Protein AF-A0A0N0GY73-F1 (afdb_monomer)

Solvent-accessible surface area (backbone atoms only — not comparable to full-atom values): 8832 Å² total; per-residue (Å²): 131,88,67,66,44,97,88,56,40,75,44,74,67,53,48,51,46,39,60,68,53,65,69,42,73,55,31,54,30,35,76,70,67,78,40,60,68,77,78,49,66,86,67,67,57,89,82,42,74,85,73,87,83,80,30,80,95,53,56,60,61,41,28,46,37,61,24,56,31,71,77,34,44,70,51,41,62,57,65,83,51,35,35,82,36,51,32,68,50,39,55,67,45,42,66,48,41,45,70,48,51,70,62,57,68,71,63,29,56,53,24,37,52,41,24,60,71,33,74,62,71,73,57,43,63,55,62,49,47,37,62,55,49,39,53,52,32,24,42,75,70,61,33,48,49,79,40,74,58,70,87,131

pLDDT: mean 88.98, std 10.45, range [38.88, 98.5]

Organism: NCBI:txid66876

Radius of gyration: 15.5 Å; Cα contacts (8 Å, |Δi|>4): 191; chains: 1; bounding box: 41×26×45 Å

Mean predicted aligned error: 4.93 Å

Structure (mmCIF, N/CA/C/O backbone):
data_AF-A0A0N0GY73-F1
#
_entry.id   AF-A0A0N0GY73-F1
#
loop_
_atom_site.group_PDB
_atom_site.id
_atom_site.type_symbol
_atom_site.label_atom_id
_atom_site.label_alt_id
_atom_site.label_comp_id
_atom_site.label_asym_id
_atom_site.label_entity_id
_atom_site.label_seq_id
_atom_site.pdbx_PDB_ins_code
_atom_site.Cartn_x
_atom_site.Cartn_y
_atom_site.Cartn_z
_atom_site.occupancy
_atom_site.B_iso_or_equiv
_atom_site.auth_seq_id
_atom_site.auth_comp_id
_atom_site.auth_asym_id
_atom_site.auth_atom_id
_atom_site.pdbx_PDB_model_num
ATOM 1 N N . MET A 1 1 ? 14.224 3.108 -25.309 1.00 38.88 1 MET A N 1
ATOM 2 C CA . MET A 1 1 ? 12.796 2.955 -25.645 1.00 38.88 1 MET A CA 1
ATOM 3 C C . MET A 1 1 ? 12.423 1.550 -25.214 1.00 38.88 1 MET A C 1
ATOM 5 O O . MET A 1 1 ? 13.025 0.633 -25.768 1.00 38.88 1 MET A O 1
ATOM 9 N N . PRO A 1 2 ? 11.565 1.373 -24.198 1.00 49.00 2 PRO A N 1
ATOM 10 C CA . PRO A 1 2 ? 11.093 0.046 -23.818 1.00 49.00 2 PRO A CA 1
ATOM 11 C C . PRO A 1 2 ? 10.384 -0.593 -25.018 1.00 49.00 2 PRO A C 1
ATOM 13 O O . PRO A 1 2 ? 9.655 0.088 -25.745 1.00 49.00 2 PRO A O 1
ATOM 16 N N . VAL A 1 3 ? 10.658 -1.871 -25.275 1.00 51.38 3 VAL A N 1
ATOM 17 C CA . VAL A 1 3 ? 9.993 -2.637 -26.335 1.00 51.38 3 VAL A CA 1
ATOM 18 C C . VAL A 1 3 ? 8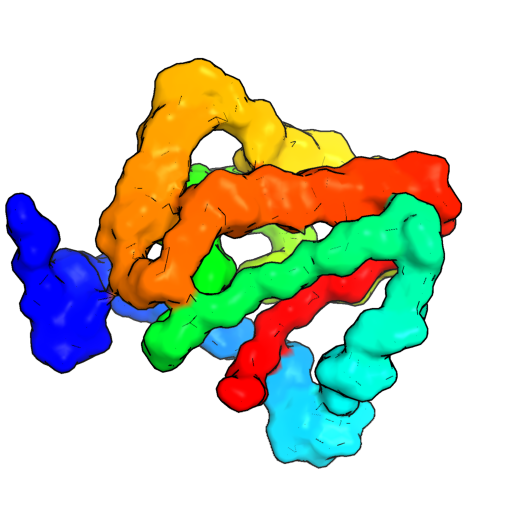.845 -3.393 -25.685 1.00 51.38 3 VAL A C 1
ATOM 20 O O . VAL A 1 3 ? 9.044 -4.453 -25.100 1.00 51.38 3 VAL A O 1
ATOM 23 N N . TRP A 1 4 ? 7.651 -2.820 -25.786 1.00 55.97 4 TRP A N 1
ATOM 24 C CA . TRP A 1 4 ? 6.418 -3.419 -25.292 1.00 55.97 4 TRP A CA 1
ATOM 25 C C . TRP A 1 4 ? 6.066 -4.656 -26.120 1.00 55.97 4 TRP A C 1
ATOM 27 O O . TRP A 1 4 ? 6.000 -4.592 -27.353 1.00 55.97 4 TRP A O 1
ATOM 37 N N . ARG A 1 5 ? 5.834 -5.790 -25.456 1.00 63.50 5 ARG A N 1
ATOM 38 C CA . ARG A 1 5 ? 5.267 -6.978 -26.103 1.00 63.50 5 ARG A CA 1
ATOM 39 C C . ARG A 1 5 ? 3.787 -6.743 -26.416 1.00 63.50 5 ARG A C 1
ATOM 41 O O . ARG A 1 5 ? 3.173 -5.785 -25.952 1.00 63.50 5 ARG A O 1
ATOM 48 N N . SER A 1 6 ? 3.194 -7.616 -27.228 1.00 60.50 6 SER A N 1
ATOM 49 C CA . SER A 1 6 ? 1.779 -7.516 -27.623 1.00 60.50 6 SER A CA 1
ATOM 50 C C . SER A 1 6 ? 0.792 -7.619 -26.454 1.00 60.50 6 SER A C 1
ATOM 52 O O . SER A 1 6 ? -0.361 -7.228 -26.606 1.00 60.50 6 SER A O 1
ATOM 54 N N . ASP A 1 7 ? 1.234 -8.160 -25.319 1.00 63.19 7 ASP A N 1
ATOM 55 C CA . ASP A 1 7 ? 0.494 -8.245 -24.054 1.00 63.19 7 ASP A CA 1
ATOM 56 C C . ASP A 1 7 ? 0.640 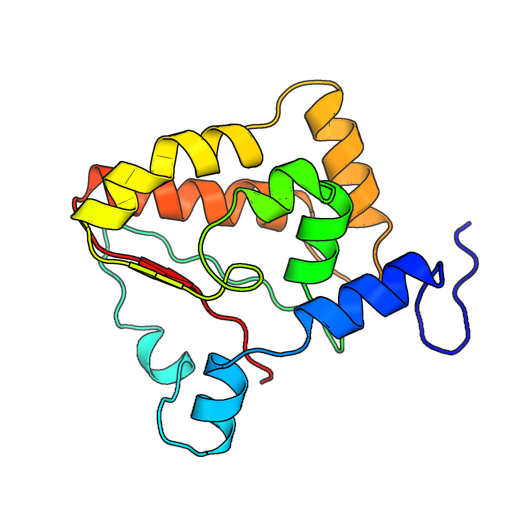-6.981 -23.185 1.00 63.19 7 ASP A C 1
ATOM 58 O O . ASP A 1 7 ? -0.035 -6.865 -22.168 1.00 63.19 7 ASP A O 1
ATOM 62 N N . GLY A 1 8 ? 1.464 -6.013 -23.603 1.00 62.38 8 GLY A N 1
ATOM 63 C CA . GLY A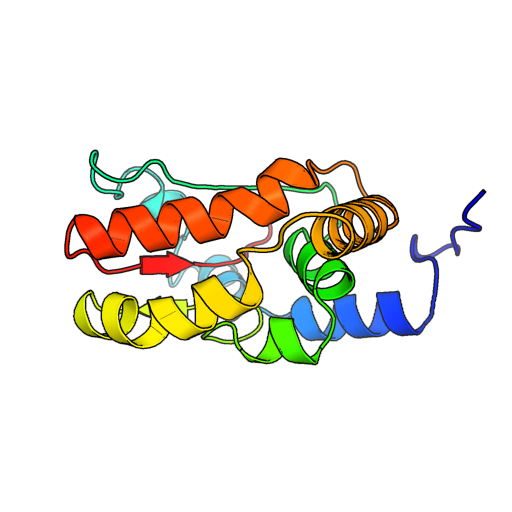 1 8 ? 1.678 -4.763 -22.884 1.00 62.38 8 GLY A CA 1
ATOM 64 C C . GLY A 1 8 ? 2.733 -4.828 -21.782 1.00 62.38 8 GLY A C 1
ATOM 65 O O . GLY A 1 8 ? 2.872 -3.834 -21.080 1.00 62.38 8 GLY A O 1
ATOM 66 N N . TYR A 1 9 ? 3.501 -5.918 -21.643 1.00 67.19 9 TYR A N 1
ATOM 67 C CA . TYR A 1 9 ? 4.582 -6.028 -20.652 1.00 67.19 9 TYR A CA 1
ATOM 68 C C . TYR A 1 9 ? 5.975 -6.039 -21.295 1.00 67.19 9 TYR A C 1
ATOM 70 O O . TYR A 1 9 ? 6.172 -6.465 -22.436 1.00 67.19 9 TYR A O 1
ATOM 78 N N . ASN A 1 10 ? 6.969 -5.565 -20.539 1.00 68.81 10 ASN A N 1
ATOM 79 C CA . ASN A 1 10 ? 8.348 -5.409 -21.016 1.00 68.81 10 ASN A CA 1
ATOM 80 C C . ASN A 1 10 ? 9.191 -6.691 -20.866 1.00 68.81 10 ASN A C 1
ATOM 82 O O . ASN A 1 10 ? 10.161 -6.872 -21.603 1.00 68.81 10 ASN A O 1
ATOM 86 N N . THR A 1 11 ? 8.837 -7.596 -19.940 1.00 75.69 11 THR A N 1
ATOM 87 C CA . THR A 1 11 ? 9.572 -8.845 -19.646 1.00 75.69 11 THR A CA 1
ATOM 88 C C . THR A 1 11 ? 8.637 -9.969 -19.171 1.00 75.69 11 THR A C 1
ATOM 90 O O . THR A 1 11 ? 7.547 -9.696 -18.671 1.00 75.69 11 THR A O 1
ATOM 93 N N . ASP A 1 12 ? 9.065 -11.237 -19.287 1.00 81.31 12 ASP A N 1
ATOM 94 C CA . ASP A 1 12 ? 8.345 -12.384 -18.686 1.00 81.31 12 ASP A CA 1
ATOM 95 C C . ASP A 1 12 ? 8.239 -12.252 -17.156 1.00 81.31 12 ASP A C 1
ATOM 97 O O . ASP A 1 12 ? 7.245 -12.653 -16.558 1.00 81.31 12 ASP A O 1
ATOM 101 N N . GLU A 1 13 ? 9.247 -11.651 -16.517 1.00 81.06 13 GLU A N 1
ATOM 102 C CA . GLU A 1 13 ? 9.248 -11.388 -15.074 1.00 81.06 13 GLU A CA 1
ATOM 103 C C . GLU A 1 13 ? 8.161 -10.386 -14.671 1.00 81.06 13 GLU A C 1
ATOM 105 O O . GLU A 1 13 ? 7.513 -10.568 -13.643 1.00 81.06 13 GLU A O 1
ATOM 110 N N . ALA A 1 14 ? 7.938 -9.346 -15.483 1.00 79.81 14 ALA A N 1
ATOM 111 C CA . ALA A 1 14 ? 6.872 -8.379 -15.253 1.00 79.81 14 ALA A CA 1
ATOM 112 C C . ALA A 1 14 ? 5.493 -9.035 -15.400 1.00 79.81 14 ALA A C 1
ATOM 114 O O . ALA A 1 14 ? 4.655 -8.880 -14.518 1.00 79.81 14 ALA A O 1
ATOM 115 N N . LEU A 1 15 ? 5.281 -9.835 -16.451 1.00 83.25 15 LEU A N 1
ATOM 116 C CA . LEU A 1 15 ? 4.030 -10.580 -16.616 1.00 83.25 15 LEU A CA 1
ATOM 117 C C . LEU A 1 15 ? 3.789 -11.544 -15.441 1.00 83.25 15 LEU A C 1
ATOM 119 O O . LEU A 1 15 ? 2.704 -11.569 -14.871 1.00 83.25 15 LEU A O 1
ATOM 123 N N . HIS A 1 16 ? 4.818 -12.278 -15.011 1.00 85.19 16 HIS A N 1
ATOM 124 C CA . HIS A 1 16 ? 4.697 -13.193 -13.878 1.00 85.19 16 HIS A CA 1
ATOM 125 C C . HIS A 1 16 ? 4.377 -12.471 -12.562 1.00 85.19 16 HIS A C 1
ATOM 127 O O . HIS A 1 16 ? 3.547 -12.942 -11.783 1.00 85.19 16 HIS A O 1
ATOM 133 N N . LEU A 1 17 ? 5.016 -11.323 -12.308 1.00 86.69 17 LEU A N 1
ATOM 134 C CA . LEU A 1 17 ? 4.705 -10.497 -11.145 1.00 86.69 17 LEU A CA 1
ATOM 135 C C . LEU A 1 17 ? 3.264 -9.994 -11.206 1.00 86.69 17 LEU A C 1
ATOM 137 O O . LEU A 1 17 ? 2.575 -10.077 -10.192 1.00 86.69 17 LEU A O 1
ATOM 141 N N . TYR A 1 18 ? 2.822 -9.503 -12.369 1.00 86.94 18 TYR A N 1
ATOM 142 C CA . TYR A 1 18 ? 1.443 -9.080 -12.576 1.00 86.94 18 TYR A CA 1
ATOM 143 C C . TYR A 1 18 ? 0.480 -10.208 -12.214 1.00 86.94 18 TYR A C 1
ATOM 145 O O . TYR A 1 18 ? -0.347 -10.005 -11.334 1.00 86.94 18 TYR A O 1
ATOM 153 N N . ASP A 1 19 ? 0.640 -11.398 -12.795 1.00 87.69 19 ASP A N 1
ATOM 154 C CA . ASP A 1 19 ? -0.239 -12.543 -12.535 1.00 87.69 19 ASP A CA 1
ATOM 155 C C . ASP A 1 19 ? -0.265 -12.922 -11.048 1.00 87.69 19 ASP A C 1
ATOM 157 O O . ASP A 1 19 ? -1.335 -13.102 -10.469 1.00 87.69 19 ASP A O 1
ATOM 161 N N . MET A 1 20 ? 0.906 -12.969 -10.402 1.00 85.81 20 MET A N 1
ATOM 162 C CA . MET A 1 20 ? 1.029 -13.309 -8.981 1.00 85.81 20 MET A CA 1
ATOM 163 C C . MET A 1 20 ? 0.269 -12.330 -8.082 1.00 85.81 20 MET A C 1
ATOM 165 O O . MET A 1 20 ? -0.329 -12.737 -7.086 1.00 85.81 20 MET A O 1
ATOM 169 N N . VAL A 1 21 ? 0.310 -11.037 -8.402 1.00 87.62 21 VAL A N 1
ATOM 170 C CA . VAL A 1 21 ? -0.375 -10.016 -7.608 1.00 87.62 21 VAL A CA 1
ATOM 171 C C . VAL A 1 21 ? -1.760 -9.689 -8.161 1.00 87.62 21 VAL A C 1
ATOM 173 O O . VAL A 1 21 ? -2.478 -8.924 -7.539 1.00 87.62 21 VAL A O 1
ATOM 176 N N . ASN A 1 22 ? -2.195 -10.233 -9.291 1.00 86.81 22 ASN A N 1
ATOM 177 C CA . ASN A 1 22 ? -3.508 -9.892 -9.830 1.00 86.81 22 ASN A CA 1
ATOM 178 C C . ASN A 1 22 ? -4.650 -10.494 -8.998 1.00 86.81 22 ASN A C 1
ATOM 180 O O . ASN A 1 22 ? -5.732 -9.919 -8.910 1.00 86.81 22 ASN A O 1
ATOM 184 N N . GLU A 1 23 ? -4.401 -11.630 -8.348 1.00 85.75 23 GLU A N 1
ATOM 185 C CA . GLU A 1 23 ? -5.381 -12.268 -7.477 1.00 85.75 23 GLU A CA 1
ATOM 186 C C . GLU A 1 23 ? -5.549 -11.489 -6.163 1.00 85.75 23 GLU A C 1
ATOM 188 O O . GLU A 1 23 ? -4.590 -11.267 -5.412 1.00 85.75 23 GLU A O 1
ATOM 193 N N . SER A 1 24 ? -6.791 -11.090 -5.876 1.00 88.50 24 SER A N 1
ATOM 194 C CA . SER A 1 24 ? -7.195 -10.452 -4.624 1.00 88.50 24 SER A CA 1
ATOM 195 C C . SER A 1 24 ? -8.437 -11.125 -4.046 1.00 88.50 24 SER A C 1
ATOM 197 O O . SER A 1 24 ? -9.447 -11.308 -4.726 1.00 88.50 24 SER A O 1
ATOM 199 N N . ALA A 1 25 ? -8.388 -11.443 -2.750 1.00 86.75 25 ALA A N 1
ATOM 200 C CA . ALA A 1 25 ? -9.564 -11.919 -2.028 1.00 86.75 25 ALA A CA 1
ATOM 201 C C . ALA A 1 25 ? -10.657 -10.840 -1.943 1.00 86.75 25 ALA A C 1
ATOM 203 O O . ALA A 1 25 ? -11.839 -11.171 -1.964 1.00 86.75 25 ALA A O 1
ATOM 204 N N . PHE A 1 26 ? -10.283 -9.557 -1.882 1.00 88.62 26 PHE A N 1
ATOM 205 C CA . PHE A 1 26 ? -11.245 -8.456 -1.856 1.00 88.62 26 PHE A CA 1
ATOM 206 C C . PHE A 1 26 ? -11.968 -8.304 -3.189 1.00 88.62 26 PHE A C 1
ATOM 208 O O . PHE A 1 26 ? -13.179 -8.120 -3.1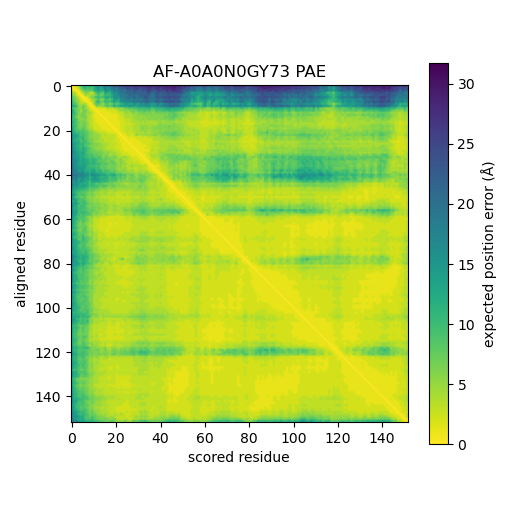88 1.00 88.62 26 PHE A O 1
ATOM 215 N N . ASP A 1 27 ? -11.259 -8.465 -4.304 1.00 87.50 27 ASP A N 1
ATOM 216 C CA . ASP A 1 27 ? -11.866 -8.465 -5.637 1.00 87.50 27 ASP A CA 1
ATOM 217 C C . ASP A 1 27 ? -12.874 -9.615 -5.821 1.00 87.50 27 ASP A C 1
ATOM 219 O O . ASP A 1 27 ? -13.978 -9.421 -6.337 1.00 87.50 27 ASP A O 1
ATOM 223 N N . ALA A 1 28 ? -12.549 -10.806 -5.305 1.00 86.94 28 ALA A N 1
ATOM 224 C CA . ALA A 1 28 ? -13.468 -11.943 -5.300 1.00 86.94 28 ALA A CA 1
ATOM 225 C C . ALA A 1 28 ? -14.716 -11.694 -4.424 1.00 86.94 28 ALA A C 1
ATOM 227 O O . ALA A 1 28 ? -15.837 -12.041 -4.818 1.00 86.94 28 ALA A O 1
ATOM 228 N N . LEU A 1 29 ? -14.545 -11.078 -3.249 1.00 88.19 29 LEU A N 1
ATOM 229 C CA . LEU A 1 29 ? -15.653 -10.709 -2.358 1.00 88.19 29 LEU A CA 1
ATOM 230 C C . LEU A 1 29 ? -16.529 -9.586 -2.943 1.00 88.19 2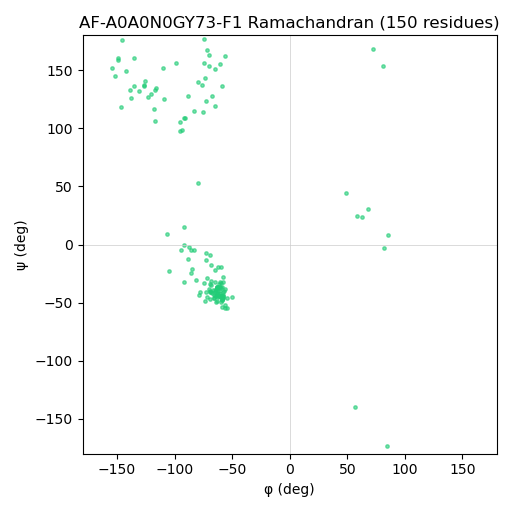9 LEU A C 1
ATOM 232 O O . LEU A 1 29 ? -17.749 -9.612 -2.768 1.00 88.19 29 LEU A O 1
ATOM 236 N N . ASP A 1 30 ? -15.940 -8.638 -3.674 1.00 86.75 30 ASP A N 1
ATOM 237 C CA . ASP A 1 30 ? -16.674 -7.570 -4.364 1.00 86.75 30 ASP A CA 1
ATOM 238 C C . ASP A 1 30 ? -17.489 -8.130 -5.535 1.00 86.75 30 ASP A C 1
ATOM 240 O O . ASP A 1 30 ? -18.707 -7.929 -5.612 1.00 86.75 30 ASP A O 1
ATOM 244 N N . SER A 1 31 ? -16.863 -8.979 -6.355 1.00 86.50 31 SER A N 1
ATOM 245 C CA . SER A 1 31 ? -17.507 -9.673 -7.476 1.00 86.50 31 SER A CA 1
ATOM 246 C C . SER A 1 31 ? -18.686 -10.554 -7.043 1.00 86.50 31 SER A C 1
ATOM 248 O O . SER A 1 31 ? -19.699 -10.643 -7.743 1.00 86.50 31 SER A O 1
ATOM 250 N N . SER A 1 32 ? -18.579 -11.196 -5.876 1.00 88.88 32 SER A N 1
ATOM 251 C CA . SER A 1 32 ? -19.650 -12.010 -5.278 1.00 88.88 32 SER A CA 1
ATOM 252 C C . SER A 1 32 ? -20.683 -11.196 -4.489 1.00 88.88 32 SER A C 1
ATOM 254 O O . SER A 1 32 ? -21.713 -11.746 -4.094 1.00 88.88 32 SER A O 1
ATOM 256 N N . ARG A 1 33 ? -20.476 -9.878 -4.337 1.00 84.56 33 ARG A N 1
ATOM 257 C CA . ARG A 1 33 ? -21.318 -8.946 -3.561 1.00 84.56 33 ARG A CA 1
ATOM 258 C C . ARG A 1 33 ? -21.378 -9.254 -2.064 1.00 84.56 33 ARG A C 1
ATOM 260 O O . ARG A 1 33 ? -22.331 -8.869 -1.388 1.00 84.56 33 ARG A O 1
ATOM 267 N N . GLU A 1 34 ? -20.371 -9.946 -1.546 1.00 84.38 34 GLU A N 1
ATOM 268 C CA . GLU A 1 34 ? -20.224 -10.222 -0.115 1.00 84.38 34 GLU A CA 1
ATOM 269 C C . GLU A 1 34 ? -19.609 -9.025 0.625 1.00 84.38 34 GLU A C 1
ATOM 271 O O . GLU A 1 34 ? -19.945 -8.767 1.782 1.00 84.38 34 GLU A O 1
ATOM 276 N N . LEU A 1 35 ? -18.761 -8.249 -0.060 1.00 82.75 35 LEU A N 1
ATOM 277 C CA . LEU A 1 35 ? -18.179 -7.005 0.440 1.00 82.75 35 LEU A CA 1
ATOM 278 C C . LEU A 1 35 ? -17.984 -6.019 -0.708 1.00 82.75 35 LEU A C 1
ATOM 280 O O . LEU A 1 35 ? -17.170 -6.268 -1.582 1.00 82.75 35 LEU A O 1
ATOM 284 N N . HIS A 1 36 ? -18.647 -4.865 -0.656 1.00 84.94 36 HIS A N 1
ATOM 285 C CA . HIS A 1 36 ? -18.386 -3.790 -1.610 1.00 84.94 36 HIS A CA 1
ATOM 286 C C . HIS A 1 36 ? -17.352 -2.811 -1.066 1.00 84.94 36 HIS A C 1
ATOM 288 O O . HIS A 1 36 ? -17.701 -1.920 -0.287 1.00 84.94 36 HIS A O 1
ATOM 294 N N . VAL A 1 37 ? -16.091 -2.950 -1.477 1.00 79.56 37 VAL A N 1
ATOM 295 C CA . VAL A 1 37 ? -14.981 -2.127 -0.958 1.00 79.56 37 VAL A CA 1
ATOM 296 C C . VAL A 1 37 ? -15.254 -0.639 -1.189 1.00 79.56 37 VAL A C 1
ATOM 298 O O . VAL A 1 37 ? -15.083 0.172 -0.281 1.00 79.56 37 VAL A O 1
ATOM 301 N N . MET A 1 38 ? -15.796 -0.272 -2.354 1.00 80.62 38 MET A N 1
ATOM 302 C CA . MET A 1 38 ? -16.129 1.126 -2.659 1.00 80.62 38 MET A CA 1
ATOM 303 C C . MET A 1 38 ? -17.234 1.710 -1.768 1.00 80.62 38 MET A C 1
ATOM 305 O O . MET A 1 38 ? -17.295 2.923 -1.591 1.00 80.62 38 MET A O 1
ATOM 309 N N . GLN A 1 39 ? -18.086 0.889 -1.144 1.00 82.31 39 GLN A N 1
ATOM 310 C CA . GLN A 1 39 ? -19.073 1.390 -0.174 1.00 82.31 39 GLN A CA 1
ATOM 311 C C . GLN A 1 39 ? -18.437 1.806 1.162 1.00 82.31 39 GLN A C 1
ATOM 313 O O . GLN A 1 39 ? -19.084 2.465 1.978 1.00 82.31 39 GLN A O 1
ATOM 318 N N . TRP A 1 40 ? -17.178 1.432 1.393 1.00 77.25 40 TRP A N 1
ATOM 319 C CA . TRP A 1 40 ? -16.402 1.828 2.564 1.00 77.25 40 TRP A CA 1
ATOM 320 C C . TRP A 1 40 ? -15.593 3.102 2.316 1.00 77.25 40 TRP A C 1
ATOM 322 O O . TRP A 1 40 ? -14.944 3.591 3.238 1.00 77.25 40 TRP A O 1
ATOM 332 N N . TRP A 1 41 ? -15.674 3.669 1.106 1.00 71.81 41 TRP A N 1
ATOM 333 C CA . TRP A 1 41 ? -14.927 4.863 0.727 1.00 71.81 41 TRP A CA 1
ATOM 334 C C . TRP A 1 41 ? -15.184 6.046 1.656 1.00 71.81 41 TRP A C 1
ATOM 336 O O . TRP A 1 41 ? -14.244 6.728 2.019 1.00 71.81 41 TRP A O 1
ATOM 346 N N . ASP A 1 42 ? -16.414 6.239 2.130 1.00 77.75 42 ASP A N 1
ATOM 347 C CA . ASP A 1 42 ? -16.755 7.349 3.034 1.00 77.75 42 ASP A CA 1
ATOM 348 C C . ASP A 1 42 ? -16.646 6.968 4.526 1.00 77.75 42 ASP A C 1
ATOM 350 O O . ASP A 1 42 ? -17.218 7.629 5.393 1.00 77.75 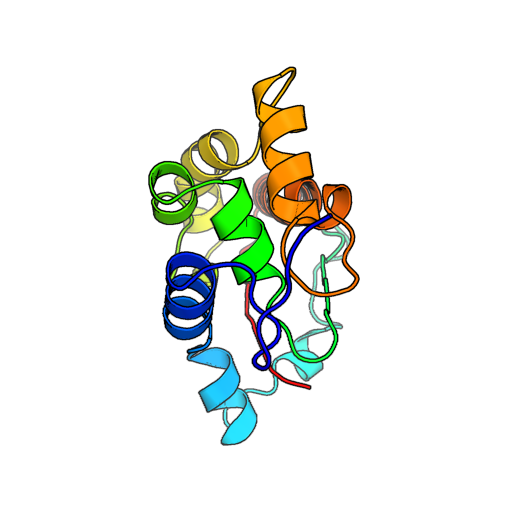42 ASP A O 1
ATOM 354 N N . ARG A 1 43 ? -15.984 5.847 4.849 1.00 80.75 43 ARG A N 1
ATOM 355 C CA . ARG A 1 43 ? -15.897 5.298 6.217 1.00 80.75 43 ARG A CA 1
ATOM 356 C C . ARG A 1 43 ? -14.528 5.480 6.873 1.00 80.75 43 ARG A C 1
ATOM 358 O O . ARG A 1 43 ? -14.305 4.906 7.938 1.00 80.75 43 ARG A O 1
ATOM 365 N N . PHE A 1 44 ? -13.624 6.252 6.269 1.00 84.50 44 PHE A N 1
ATOM 366 C CA . PHE A 1 44 ? -12.360 6.615 6.910 1.00 84.50 44 PHE A CA 1
ATOM 367 C C . PHE A 1 44 ? -12.567 7.672 8.001 1.00 84.50 44 PHE A C 1
ATOM 369 O O . PHE A 1 44 ? -13.541 8.424 8.005 1.00 84.50 44 PHE A O 1
ATOM 376 N N . ASP A 1 45 ? -11.631 7.703 8.943 1.00 91.19 45 ASP A N 1
ATOM 377 C CA . ASP A 1 45 ? -11.557 8.730 9.975 1.00 91.19 45 ASP A CA 1
ATOM 378 C C . ASP A 1 45 ? -10.910 9.999 9.401 1.00 91.19 45 ASP A C 1
ATOM 380 O O . ASP A 1 45 ? -9.931 9.902 8.664 1.00 91.19 45 ASP A O 1
ATOM 384 N N . GLU A 1 46 ? -11.413 11.183 9.754 1.00 92.25 46 GLU A N 1
ATOM 385 C CA . GLU A 1 46 ? -10.904 12.471 9.254 1.00 92.25 46 GLU A CA 1
ATOM 386 C C . GLU A 1 46 ? -9.424 12.730 9.585 1.00 92.25 46 GLU A C 1
ATOM 388 O O . GLU A 1 46 ? -8.771 13.535 8.921 1.00 92.25 46 GLU A O 1
ATOM 393 N N . ALA A 1 47 ? -8.870 12.030 10.581 1.00 93.31 47 ALA A N 1
ATOM 394 C CA . ALA A 1 47 ? -7.452 12.084 10.914 1.00 93.31 47 ALA A CA 1
ATOM 395 C C . ALA A 1 47 ? -6.551 11.357 9.894 1.00 93.31 47 ALA A C 1
ATOM 397 O O . ALA A 1 47 ? -5.322 11.424 10.002 1.00 93.31 47 ALA A O 1
ATOM 398 N N . VAL A 1 48 ? -7.139 10.647 8.927 1.00 93.81 48 VAL A N 1
ATOM 399 C CA . VAL A 1 48 ? -6.444 9.921 7.865 1.00 93.81 48 VAL A CA 1
ATOM 400 C C . VAL A 1 48 ? -6.937 10.427 6.519 1.00 93.81 48 VAL A C 1
ATOM 402 O O . VAL A 1 48 ? -8.125 10.420 6.221 1.00 93.81 48 VAL A O 1
ATOM 405 N N . GLU A 1 49 ? -6.006 10.820 5.662 1.00 92.94 49 GLU A N 1
ATOM 406 C CA . GLU A 1 49 ? -6.316 11.112 4.269 1.00 92.94 49 GLU A CA 1
ATOM 407 C C . GLU A 1 49 ? -6.132 9.809 3.474 1.00 92.94 49 GLU A C 1
ATOM 409 O O . GLU A 1 49 ? -4.986 9.358 3.321 1.00 92.94 49 GLU A O 1
ATOM 414 N N . PRO A 1 50 ? -7.216 9.171 2.990 1.00 91.62 50 PRO A N 1
ATOM 415 C CA . PRO A 1 50 ? -7.125 7.900 2.285 1.00 91.62 50 PRO A CA 1
ATOM 416 C C . PRO A 1 50 ? -6.270 8.036 1.022 1.00 91.62 50 PRO A C 1
ATOM 418 O O . PRO A 1 50 ? -6.113 9.116 0.451 1.00 91.62 50 PRO A O 1
ATOM 421 N N . PHE A 1 51 ? -5.696 6.922 0.583 1.00 93.50 51 PHE A N 1
ATOM 422 C CA . PHE A 1 51 ? -4.915 6.859 -0.645 1.00 93.50 51 PHE A CA 1
ATOM 423 C C . PHE A 1 51 ? -5.543 5.849 -1.596 1.00 93.50 51 PHE A C 1
ATOM 425 O O . PHE A 1 51 ? -5.793 4.710 -1.205 1.00 93.50 51 PHE A O 1
ATOM 432 N N . VAL A 1 52 ? -5.759 6.273 -2.839 1.00 91.06 52 VAL A N 1
ATOM 433 C CA . VAL A 1 52 ? -6.154 5.415 -3.955 1.00 91.06 52 VAL A CA 1
ATOM 434 C C . VAL A 1 52 ? -5.315 5.785 -5.157 1.00 91.06 52 VAL A C 1
ATOM 436 O O . VAL A 1 52 ? -5.146 6.962 -5.463 1.00 91.06 52 VAL A O 1
ATOM 439 N N . GLU A 1 53 ? -4.838 4.754 -5.837 1.00 91.00 53 GLU A N 1
ATOM 440 C CA . GLU A 1 53 ? -4.274 4.842 -7.172 1.00 91.00 53 GLU A CA 1
ATOM 441 C C . GLU A 1 53 ? -5.019 3.851 -8.062 1.00 91.00 53 GLU A C 1
ATOM 443 O O . GLU A 1 53 ? -5.346 2.740 -7.636 1.00 91.00 53 GLU A O 1
ATOM 448 N N . SER A 1 54 ? -5.281 4.252 -9.300 1.00 88.06 54 SER A N 1
ATOM 449 C CA . SER A 1 54 ? -5.987 3.437 -10.278 1.00 88.06 54 SER A CA 1
ATOM 450 C C . SER A 1 54 ? -5.312 3.560 -11.628 1.00 88.06 54 SER A C 1
ATOM 452 O O . SER A 1 54 ? -5.182 4.657 -12.165 1.00 88.06 54 SER A O 1
ATOM 454 N N . VAL A 1 55 ? -4.949 2.424 -12.214 1.00 85.19 55 VAL A N 1
ATOM 455 C CA . VAL A 1 55 ? -4.311 2.387 -13.527 1.00 85.19 55 VAL A CA 1
ATOM 456 C C . VAL A 1 55 ? -5.218 1.647 -14.490 1.00 85.19 55 VAL A C 1
ATOM 458 O O . VAL A 1 55 ? -5.751 0.576 -14.200 1.00 85.19 55 VAL A O 1
ATOM 461 N N . ARG A 1 56 ? -5.421 2.225 -15.674 1.00 81.50 56 ARG A N 1
ATOM 462 C CA . ARG A 1 56 ? -6.283 1.617 -16.685 1.00 81.50 56 ARG A CA 1
ATOM 463 C C . ARG A 1 56 ? -5.690 0.287 -17.156 1.00 81.50 56 ARG A C 1
ATOM 465 O O . ARG A 1 56 ? -4.653 0.289 -17.811 1.00 81.50 56 ARG A O 1
ATOM 472 N N . LYS A 1 57 ? -6.441 -0.804 -16.955 1.00 77.12 57 LYS A N 1
ATOM 473 C CA . LYS A 1 57 ? -6.090 -2.171 -17.395 1.00 77.12 57 LYS A CA 1
ATOM 474 C C . LYS A 1 57 ? -4.759 -2.686 -16.828 1.00 77.12 57 LYS A C 1
ATOM 476 O O . LYS A 1 57 ? -4.147 -3.555 -17.438 1.00 77.12 57 LYS A O 1
ATOM 481 N N . ASP A 1 58 ? -4.317 -2.161 -15.694 1.00 82.69 58 ASP A N 1
ATOM 482 C CA . ASP A 1 58 ? -3.074 -2.587 -15.055 1.00 82.69 58 ASP A CA 1
ATOM 483 C C . ASP A 1 58 ? -3.220 -2.519 -13.531 1.00 82.69 58 ASP A C 1
ATOM 485 O O . ASP A 1 58 ? -4.250 -2.094 -13.009 1.00 82.69 58 ASP A O 1
ATOM 489 N N . ASN A 1 59 ? -2.192 -2.960 -12.817 1.00 86.56 59 ASN A N 1
ATOM 490 C CA . ASN A 1 59 ? -2.187 -3.115 -11.379 1.00 86.56 59 ASN A CA 1
ATOM 491 C C . ASN A 1 59 ? -1.137 -2.179 -10.742 1.00 86.56 59 ASN A C 1
ATOM 493 O O . ASN A 1 59 ? 0.062 -2.472 -10.801 1.00 86.56 59 ASN A O 1
ATOM 497 N N . PRO A 1 60 ? -1.556 -1.077 -10.087 1.00 90.94 60 PRO A N 1
ATOM 498 C CA . PRO A 1 60 ? -0.629 -0.149 -9.438 1.00 90.94 60 PRO A CA 1
ATOM 499 C C . PRO A 1 60 ? 0.258 -0.812 -8.371 1.00 90.94 60 PRO A C 1
ATOM 501 O O . PRO A 1 60 ? 1.391 -0.386 -8.142 1.00 90.94 60 PRO A O 1
ATOM 504 N N . VAL A 1 61 ? -0.214 -1.893 -7.743 1.00 92.44 61 VAL A N 1
ATOM 505 C CA . VAL A 1 61 ? 0.584 -2.650 -6.772 1.00 92.44 61 VAL A CA 1
ATOM 506 C C . VAL A 1 61 ? 1.662 -3.490 -7.448 1.00 92.44 61 VAL A C 1
ATOM 508 O O . VAL A 1 61 ? 2.755 -3.609 -6.897 1.00 92.44 61 VAL A O 1
ATOM 511 N N . ALA A 1 62 ? 1.416 -4.006 -8.653 1.00 92.06 62 ALA A N 1
ATOM 512 C CA . ALA A 1 62 ? 2.458 -4.672 -9.431 1.00 92.06 62 ALA A CA 1
ATOM 513 C C . ALA A 1 62 ? 3.598 -3.698 -9.767 1.00 92.06 62 ALA A C 1
ATOM 515 O O . ALA A 1 62 ? 4.764 -4.027 -9.545 1.00 92.06 62 ALA A O 1
ATOM 516 N N . ALA A 1 63 ? 3.263 -2.468 -10.173 1.00 93.44 63 ALA A N 1
ATOM 517 C CA . ALA A 1 63 ? 4.244 -1.406 -10.392 1.00 93.44 63 ALA A CA 1
ATOM 518 C C . ALA A 1 63 ? 5.053 -1.086 -9.123 1.00 93.44 63 ALA A C 1
ATOM 520 O O . ALA A 1 63 ? 6.285 -1.045 -9.160 1.00 93.44 63 ALA A O 1
ATOM 521 N N . LEU A 1 64 ? 4.375 -0.913 -7.981 1.00 95.25 64 LEU A N 1
ATOM 522 C CA . LEU A 1 64 ? 5.031 -0.676 -6.693 1.00 95.25 64 LEU A CA 1
ATOM 523 C C . LEU A 1 64 ? 5.978 -1.830 -6.326 1.00 95.25 64 LEU A C 1
ATOM 525 O O . LEU A 1 64 ? 7.126 -1.600 -5.947 1.00 95.25 64 LEU A O 1
ATOM 529 N N . PHE A 1 65 ? 5.528 -3.077 -6.463 1.00 94.88 65 PHE A N 1
ATOM 530 C CA . PHE A 1 65 ? 6.308 -4.260 -6.094 1.00 94.88 65 PHE A CA 1
ATOM 531 C C . PHE A 1 65 ? 7.497 -4.471 -7.030 1.00 94.88 65 PHE A C 1
ATOM 533 O O . PHE A 1 65 ? 8.570 -4.869 -6.572 1.00 94.88 65 PHE A O 1
ATOM 540 N N . HIS A 1 66 ? 7.343 -4.137 -8.312 1.00 93.75 66 HIS A N 1
ATOM 541 C CA . HIS A 1 66 ? 8.442 -4.100 -9.267 1.00 93.75 66 HIS A CA 1
ATOM 542 C C . HIS A 1 66 ? 9.504 -3.072 -8.852 1.00 93.75 66 HIS A C 1
ATOM 544 O O . HIS A 1 66 ? 10.697 -3.382 -8.825 1.00 93.75 66 HIS A O 1
ATOM 550 N N . GLY A 1 67 ? 9.071 -1.877 -8.438 1.00 94.88 67 GLY A N 1
ATOM 551 C CA . GLY A 1 67 ? 9.951 -0.840 -7.907 1.00 94.88 67 GLY A CA 1
ATOM 552 C C . GLY A 1 67 ? 10.741 -1.282 -6.677 1.00 94.88 67 GLY A C 1
ATOM 553 O O . GLY A 1 67 ? 11.973 -1.189 -6.648 1.00 94.88 67 GLY A O 1
ATOM 554 N N . LEU A 1 68 ? 10.023 -1.783 -5.671 1.00 95.44 68 LEU A N 1
ATOM 555 C CA . LEU A 1 68 ? 10.565 -2.202 -4.376 1.00 95.44 68 LEU A CA 1
ATOM 556 C C . LEU A 1 68 ? 11.458 -3.447 -4.470 1.00 95.44 68 LEU A C 1
ATOM 558 O O . LEU A 1 68 ? 12.395 -3.617 -3.681 1.00 95.44 68 LEU A O 1
ATOM 562 N N . GLY A 1 69 ? 11.156 -4.332 -5.417 1.00 93.69 69 GLY A N 1
ATOM 563 C CA . GLY A 1 69 ? 11.744 -5.657 -5.513 1.00 93.69 69 GLY A CA 1
ATOM 564 C C . GLY A 1 69 ? 11.245 -6.625 -4.426 1.00 93.69 69 GLY A C 1
ATOM 565 O O . GLY A 1 69 ? 10.643 -6.227 -3.421 1.00 93.69 69 GLY A O 1
ATOM 566 N N . PRO A 1 70 ? 11.542 -7.927 -4.580 1.00 91.38 70 PRO A N 1
ATOM 567 C CA . PRO A 1 70 ? 10.894 -9.001 -3.821 1.00 91.38 70 PRO A CA 1
ATOM 568 C C . PRO A 1 70 ? 11.146 -8.931 -2.311 1.00 91.38 70 PRO A C 1
ATOM 570 O O . PRO A 1 70 ? 10.252 -9.209 -1.519 1.00 91.38 70 PRO A O 1
ATOM 573 N N . ARG A 1 71 ? 12.348 -8.516 -1.887 1.00 93.06 71 ARG A N 1
ATOM 574 C CA . ARG A 1 71 ? 12.701 -8.433 -0.460 1.00 93.06 71 ARG A CA 1
ATOM 575 C C . ARG A 1 71 ? 11.859 -7.396 0.289 1.00 93.06 71 ARG A C 1
ATOM 577 O O . ARG A 1 71 ? 11.439 -7.658 1.407 1.00 93.06 71 ARG A O 1
ATOM 584 N N . ARG A 1 72 ? 11.673 -6.207 -0.294 1.00 95.00 72 ARG A N 1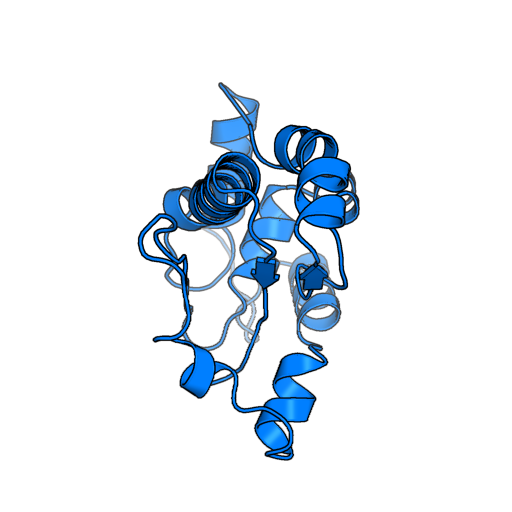
ATOM 585 C CA . ARG A 1 72 ? 10.913 -5.110 0.328 1.00 95.00 72 ARG A CA 1
ATOM 586 C C . ARG A 1 72 ? 9.413 -5.361 0.196 1.00 95.00 72 ARG A C 1
ATOM 588 O O . ARG A 1 72 ? 8.694 -5.185 1.170 1.00 95.00 72 ARG A O 1
ATOM 595 N N . ALA A 1 73 ? 8.971 -5.851 -0.963 1.00 93.81 73 ALA A N 1
ATOM 596 C CA . ALA A 1 73 ? 7.586 -6.251 -1.185 1.00 93.81 73 ALA A CA 1
ATOM 597 C C . ALA A 1 73 ? 7.125 -7.331 -0.189 1.00 93.81 73 ALA A C 1
ATOM 599 O O . ALA A 1 73 ? 6.060 -7.200 0.402 1.00 93.81 73 ALA A O 1
ATOM 600 N N . GLY A 1 74 ? 7.955 -8.348 0.075 1.00 92.06 74 GLY A N 1
ATOM 601 C CA . GLY A 1 74 ? 7.642 -9.418 1.029 1.00 92.06 74 GLY A CA 1
ATOM 602 C C . GLY A 1 74 ? 7.616 -9.000 2.505 1.00 92.06 74 GLY A C 1
ATOM 603 O O . GLY A 1 74 ? 7.211 -9.800 3.342 1.00 92.06 74 GLY A O 1
ATOM 604 N N . ALA A 1 75 ? 8.048 -7.779 2.836 1.00 92.12 75 ALA A N 1
ATOM 605 C CA . ALA A 1 75 ? 7.933 -7.221 4.185 1.00 92.12 75 ALA A CA 1
ATOM 606 C C . ALA A 1 75 ? 6.599 -6.488 4.410 1.00 92.12 75 ALA A C 1
ATOM 608 O O . ALA A 1 75 ? 6.264 -6.153 5.545 1.00 92.12 75 ALA A O 1
ATOM 609 N N . LEU A 1 76 ? 5.842 -6.212 3.343 1.00 94.00 76 LEU A N 1
ATOM 610 C CA . LEU A 1 76 ? 4.527 -5.599 3.466 1.00 94.00 76 LEU A CA 1
ATOM 611 C C . LEU A 1 76 ? 3.514 -6.653 3.943 1.00 94.00 76 LEU A C 1
ATOM 613 O O . LEU A 1 76 ? 3.539 -7.787 3.464 1.00 94.00 76 LEU A O 1
ATOM 617 N N . PRO A 1 77 ? 2.626 -6.308 4.889 1.00 92.81 77 PRO A N 1
ATOM 618 C CA . PRO A 1 77 ? 1.657 -7.254 5.421 1.00 92.81 77 PRO A CA 1
ATOM 619 C C . PRO A 1 77 ? 0.581 -7.605 4.390 1.00 92.81 77 PRO A C 1
ATOM 621 O O . PRO A 1 77 ? 0.222 -6.796 3.534 1.00 92.81 77 PRO A O 1
ATOM 624 N N . GLY A 1 78 ? 0.016 -8.803 4.544 1.00 89.56 78 GLY A N 1
ATOM 625 C CA . GLY A 1 78 ? -1.060 -9.293 3.688 1.00 89.56 78 GLY A CA 1
ATOM 626 C C . GLY A 1 78 ? -0.571 -9.944 2.394 1.00 89.56 78 GLY A C 1
ATOM 627 O O . GLY A 1 78 ? 0.625 -10.158 2.193 1.00 89.56 78 GLY A O 1
ATOM 628 N N . TRP A 1 79 ? -1.514 -10.290 1.516 1.00 86.12 79 TRP A N 1
ATOM 629 C CA . TRP A 1 79 ? -1.195 -10.808 0.185 1.00 86.12 79 TRP A CA 1
ATOM 630 C C . TRP A 1 79 ? -1.137 -9.647 -0.797 1.00 86.12 79 TRP A C 1
ATOM 632 O O . TRP A 1 79 ? -2.156 -9.033 -1.098 1.00 86.12 79 TRP A O 1
ATOM 642 N N . ALA A 1 80 ? 0.072 -9.318 -1.251 1.00 87.31 80 ALA A N 1
ATOM 643 C CA . ALA A 1 80 ? 0.307 -8.199 -2.156 1.00 87.31 80 ALA A CA 1
ATOM 644 C C . ALA A 1 80 ? -0.373 -6.890 -1.696 1.00 87.31 80 ALA A C 1
ATOM 646 O O . ALA A 1 80 ? -1.002 -6.180 -2.472 1.00 87.31 80 ALA A O 1
ATOM 647 N N . GLY A 1 81 ? -0.254 -6.582 -0.400 1.00 84.75 81 GLY A N 1
ATOM 648 C CA . GLY A 1 81 ? -0.805 -5.368 0.202 1.00 84.75 81 GLY A CA 1
ATOM 649 C C . GLY A 1 81 ? -2.290 -5.431 0.564 1.00 84.75 81 GLY A C 1
ATOM 650 O O . GLY A 1 81 ? -2.777 -4.484 1.173 1.00 84.75 81 GLY A O 1
ATOM 651 N N . ASP A 1 82 ? -3.005 -6.517 0.267 1.00 91.94 82 ASP A N 1
ATOM 652 C CA . ASP A 1 82 ? -4.371 -6.724 0.752 1.00 91.94 82 ASP A CA 1
ATOM 653 C C . ASP A 1 82 ? -4.353 -7.127 2.233 1.00 91.94 82 ASP A C 1
ATOM 655 O O . ASP A 1 82 ? -3.870 -8.210 2.581 1.00 91.94 82 ASP A O 1
ATOM 659 N N . ALA A 1 83 ? -4.880 -6.275 3.114 1.00 93.19 83 ALA A N 1
ATOM 660 C CA . ALA A 1 83 ? -4.853 -6.500 4.556 1.00 93.19 83 ALA A CA 1
ATOM 661 C C . ALA A 1 83 ? -6.026 -5.832 5.291 1.00 93.19 83 ALA A C 1
ATOM 663 O O . ALA A 1 83 ? -6.441 -4.720 4.969 1.00 93.19 83 ALA A O 1
ATOM 664 N N . VAL A 1 84 ? -6.504 -6.496 6.349 1.00 93.88 84 VAL A N 1
ATOM 665 C CA . VAL A 1 84 ? -7.353 -5.899 7.392 1.00 93.88 84 VAL A CA 1
ATOM 666 C C . VAL A 1 84 ? -6.597 -5.993 8.706 1.00 93.88 84 VAL A C 1
ATOM 668 O O . VAL A 1 84 ? -6.314 -7.096 9.169 1.00 93.88 84 VAL A O 1
ATOM 671 N N . LEU A 1 85 ? -6.257 -4.852 9.298 1.00 96.31 85 LEU A N 1
ATOM 672 C CA . LEU A 1 85 ? -5.437 -4.786 10.503 1.00 96.31 85 LEU A CA 1
ATOM 673 C C . LEU A 1 85 ? -6.125 -3.970 11.589 1.00 96.31 85 LEU A C 1
ATOM 675 O O . LEU A 1 85 ? -6.652 -2.882 11.355 1.00 96.31 85 LEU A O 1
ATOM 679 N N . THR A 1 86 ? -6.057 -4.472 12.815 1.00 97.62 86 THR A N 1
ATOM 680 C CA . THR A 1 86 ? -6.417 -3.720 14.018 1.00 97.62 86 THR A CA 1
ATOM 681 C C . THR A 1 86 ? -5.387 -2.622 14.294 1.00 97.62 86 THR A C 1
ATOM 683 O O . THR A 1 86 ? -4.244 -2.681 13.842 1.00 97.62 86 THR A O 1
ATOM 686 N N . ALA A 1 87 ? -5.734 -1.644 15.134 1.00 98.12 87 ALA A N 1
ATOM 687 C CA . ALA A 1 87 ? -4.795 -0.592 15.534 1.00 98.12 87 ALA A CA 1
ATOM 688 C C . ALA A 1 87 ? -3.515 -1.120 16.208 1.00 98.12 87 ALA A C 1
ATOM 690 O O . ALA A 1 87 ? -2.440 -0.529 16.090 1.00 98.12 87 ALA A O 1
ATOM 691 N N . ALA A 1 88 ? -3.621 -2.233 16.940 1.00 98.50 88 ALA A N 1
ATOM 692 C CA . ALA A 1 88 ? -2.466 -2.878 17.554 1.00 98.50 88 ALA A CA 1
ATOM 693 C C . ALA A 1 88 ? -1.541 -3.499 16.497 1.00 98.50 88 ALA A C 1
ATOM 695 O O . ALA A 1 88 ? -0.322 -3.372 16.601 1.00 98.50 88 ALA A O 1
ATOM 696 N N . GLU A 1 89 ? -2.110 -4.127 15.468 1.00 98.31 89 GLU A N 1
ATOM 697 C CA . GLU A 1 89 ? -1.349 -4.707 14.360 1.00 98.31 89 GLU A CA 1
ATOM 698 C C . GLU A 1 89 ? -0.717 -3.637 13.476 1.00 98.31 89 GLU A C 1
ATOM 700 O O . GLU A 1 89 ? 0.445 -3.790 13.115 1.00 98.31 89 GLU A O 1
ATOM 705 N N . VAL A 1 90 ? -1.411 -2.524 13.217 1.00 98.19 90 VAL A N 1
ATOM 706 C CA . VAL A 1 90 ? -0.838 -1.368 12.509 1.00 98.19 90 VAL A CA 1
ATOM 707 C C . VAL A 1 90 ? 0.424 -0.877 13.223 1.00 98.19 90 VAL A C 1
ATOM 709 O O . VAL A 1 90 ? 1.491 -0.806 12.618 1.00 98.19 90 VAL A O 1
ATOM 712 N N . ARG A 1 91 ? 0.356 -0.620 14.537 1.00 98.19 91 ARG A N 1
ATOM 713 C CA . ARG A 1 91 ? 1.540 -0.198 15.311 1.00 98.19 91 ARG A CA 1
ATOM 714 C C . ARG A 1 91 ? 2.656 -1.241 15.309 1.00 98.19 91 ARG A C 1
ATOM 716 O O . ARG A 1 91 ? 3.826 -0.874 15.285 1.00 98.19 91 ARG A O 1
ATOM 723 N N . ARG A 1 92 ? 2.304 -2.529 15.348 1.00 98.06 92 ARG A N 1
ATOM 724 C CA . ARG A 1 92 ? 3.267 -3.639 15.327 1.00 98.06 92 ARG A CA 1
ATOM 725 C C . ARG A 1 92 ? 3.992 -3.748 13.982 1.00 98.06 92 ARG A C 1
ATOM 727 O O . ARG A 1 92 ? 5.190 -3.996 13.982 1.00 98.06 92 ARG A O 1
ATOM 734 N N . CYS A 1 93 ? 3.280 -3.587 12.869 1.00 97.62 93 CYS A N 1
ATOM 735 C CA . CYS A 1 93 ? 3.820 -3.739 11.515 1.00 97.62 93 CYS A CA 1
ATOM 736 C C . CYS A 1 93 ? 4.496 -2.468 10.981 1.00 97.62 93 CYS A C 1
ATOM 738 O O . CYS A 1 93 ? 5.326 -2.567 10.079 1.00 97.62 93 CYS A O 1
ATOM 740 N N . LEU A 1 94 ? 4.185 -1.288 11.535 1.00 97.88 94 LEU A N 1
ATOM 741 C CA . LEU A 1 94 ? 4.702 -0.010 11.038 1.00 97.88 94 LEU A CA 1
ATOM 742 C C . LEU A 1 94 ? 6.232 0.017 10.842 1.00 97.88 94 LEU A C 1
ATOM 744 O O . LEU A 1 94 ? 6.645 0.463 9.775 1.00 97.88 94 LEU A O 1
ATOM 748 N N . PRO A 1 95 ? 7.087 -0.481 11.761 1.00 97.88 95 PRO A N 1
ATOM 749 C CA . PRO A 1 95 ? 8.539 -0.436 11.555 1.00 97.88 95 PRO A CA 1
ATOM 750 C C . PRO A 1 95 ? 9.019 -1.196 10.308 1.00 97.88 95 PRO A C 1
ATOM 752 O O . PRO A 1 95 ? 9.940 -0.749 9.625 1.00 97.88 95 PRO A O 1
ATOM 755 N N . GLU A 1 96 ? 8.397 -2.334 9.985 1.00 96.25 96 GLU A N 1
ATOM 756 C CA . GLU A 1 96 ? 8.726 -3.118 8.785 1.00 96.25 96 GLU A CA 1
ATOM 757 C C . GLU A 1 96 ? 8.230 -2.417 7.515 1.00 96.25 96 GLU A C 1
ATOM 759 O O . GLU A 1 96 ? 8.966 -2.328 6.530 1.00 96.25 96 GLU A O 1
ATOM 764 N N . VAL A 1 97 ? 7.030 -1.831 7.565 1.00 97.06 97 VAL A N 1
ATOM 765 C CA . VAL A 1 97 ? 6.466 -1.032 6.465 1.00 97.06 97 VAL A CA 1
ATOM 766 C C . VAL A 1 97 ? 7.316 0.212 6.190 1.00 97.06 97 VAL A C 1
ATOM 768 O O . VAL A 1 97 ? 7.629 0.509 5.038 1.00 97.06 97 VAL A O 1
ATOM 771 N N . GLU A 1 98 ? 7.757 0.915 7.234 1.00 97.94 98 GLU A N 1
ATOM 772 C CA . GLU A 1 98 ? 8.687 2.039 7.114 1.00 97.94 98 GLU A CA 1
ATOM 773 C C . GLU A 1 98 ? 10.018 1.594 6.523 1.00 97.94 98 GLU A C 1
ATOM 775 O O . GLU A 1 98 ? 10.522 2.236 5.604 1.00 97.94 98 GLU A O 1
ATOM 780 N N . SER A 1 99 ? 10.562 0.468 6.9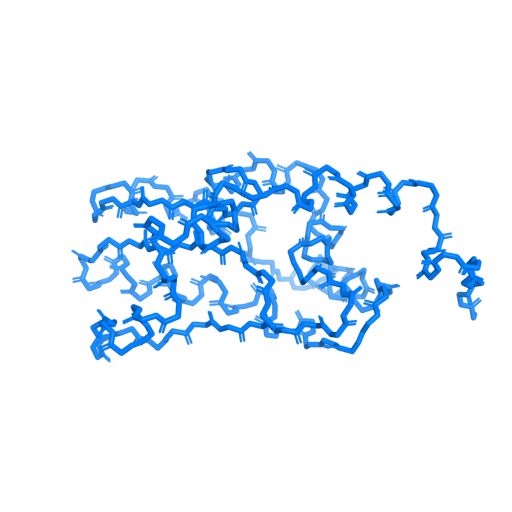93 1.00 96.50 99 SER A N 1
ATOM 781 C CA . SER A 1 99 ? 11.787 -0.091 6.429 1.00 96.50 99 SER A CA 1
ATOM 782 C C . SER A 1 99 ? 11.640 -0.366 4.937 1.00 96.50 99 SER A C 1
ATOM 784 O O . SER A 1 99 ? 12.581 -0.086 4.199 1.00 96.50 99 SER A O 1
ATOM 786 N N . ALA A 1 100 ? 10.482 -0.865 4.487 1.00 96.88 100 ALA A N 1
ATOM 787 C CA . ALA A 1 100 ? 10.205 -1.179 3.091 1.00 96.88 100 ALA A CA 1
ATOM 788 C C . ALA A 1 100 ? 10.026 0.069 2.209 1.00 96.88 100 ALA A C 1
ATOM 790 O O . ALA A 1 100 ? 10.618 0.102 1.127 1.00 96.88 100 ALA A O 1
ATOM 791 N N . LEU A 1 101 ? 9.264 1.069 2.672 1.00 97.12 101 LEU A N 1
ATOM 792 C CA . LEU A 1 101 ? 8.759 2.182 1.852 1.00 97.12 101 LEU A CA 1
ATOM 793 C C . LEU A 1 101 ? 9.481 3.525 2.053 1.00 97.12 101 LEU A C 1
ATOM 795 O O . LEU A 1 101 ? 9.453 4.360 1.153 1.00 97.12 101 LEU A O 1
ATOM 799 N N . ALA A 1 102 ? 10.140 3.766 3.193 1.00 97.25 102 ALA A N 1
ATOM 800 C CA . ALA A 1 102 ? 10.770 5.057 3.510 1.00 97.25 102 ALA A CA 1
ATOM 801 C C . ALA A 1 102 ? 12.137 5.239 2.816 1.00 97.25 102 ALA A C 1
ATOM 803 O O . ALA A 1 102 ? 13.156 5.507 3.455 1.00 97.25 102 ALA A O 1
ATOM 804 N N . LEU A 1 103 ? 12.166 5.060 1.495 1.00 97.38 103 LEU A N 1
ATOM 805 C CA . LEU A 1 103 ? 13.369 5.151 0.673 1.00 97.38 103 LEU A CA 1
ATOM 806 C C . LEU A 1 103 ? 13.819 6.603 0.503 1.00 97.38 103 LEU A C 1
ATOM 808 O O . LEU A 1 103 ? 13.002 7.508 0.318 1.00 97.38 103 LEU A O 1
ATOM 812 N N . VAL A 1 104 ? 15.135 6.814 0.485 1.00 96.56 104 VAL A N 1
ATOM 813 C CA . VAL A 1 104 ? 15.761 8.135 0.329 1.00 96.56 104 VAL A CA 1
ATOM 814 C C . VAL A 1 104 ? 16.927 8.093 -0.664 1.00 96.56 104 VAL A C 1
ATOM 816 O O . VAL A 1 104 ? 17.488 7.032 -0.941 1.00 96.56 104 VAL A O 1
ATOM 819 N N . GLY A 1 105 ? 17.306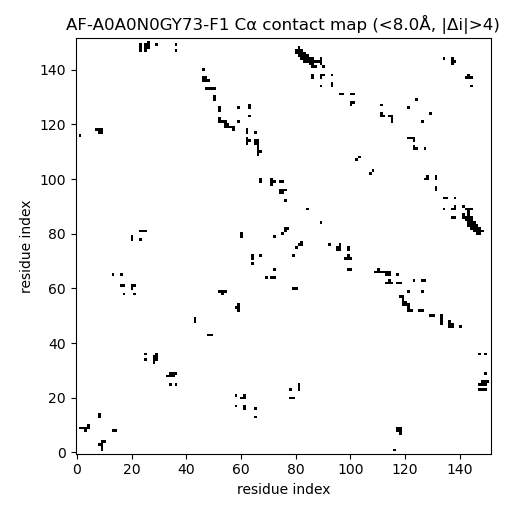 9.260 -1.194 1.00 97.62 105 GLY A N 1
ATOM 820 C CA . GLY A 1 105 ? 18.467 9.420 -2.077 1.00 97.62 105 GLY A CA 1
ATOM 821 C C . GLY A 1 105 ? 18.420 8.530 -3.324 1.00 97.62 105 GLY A C 1
ATOM 822 O O . GLY A 1 105 ? 17.361 8.324 -3.913 1.00 97.62 105 GLY A O 1
ATOM 823 N N . ALA A 1 106 ? 19.570 7.967 -3.699 1.00 97.50 106 ALA A N 1
ATOM 824 C CA . ALA A 1 106 ? 19.708 7.166 -4.916 1.00 97.50 106 ALA A CA 1
ATOM 825 C C . ALA A 1 106 ? 18.807 5.915 -4.939 1.00 97.50 106 ALA A C 1
ATOM 827 O O . ALA A 1 106 ? 18.335 5.516 -6.001 1.00 97.50 106 ALA A O 1
ATOM 828 N N . GLU A 1 107 ? 18.536 5.297 -3.781 1.00 96.69 107 GLU A N 1
ATOM 829 C CA . GLU A 1 107 ? 17.634 4.138 -3.714 1.00 96.69 107 GLU A CA 1
ATOM 830 C C . GLU A 1 107 ? 16.192 4.535 -4.059 1.00 96.69 107 GLU A C 1
ATOM 832 O O . GLU A 1 107 ? 15.494 3.810 -4.775 1.00 96.69 107 GLU A O 1
ATOM 837 N N . ARG A 1 108 ? 15.760 5.715 -3.599 1.00 98.00 108 ARG A N 1
ATOM 838 C CA . ARG A 1 108 ? 14.453 6.277 -3.947 1.00 98.00 108 ARG A CA 1
ATOM 839 C C . ARG A 1 108 ? 14.364 6.568 -5.439 1.00 98.00 108 ARG A C 1
ATOM 841 O O . ARG A 1 108 ? 13.408 6.139 -6.071 1.00 98.00 108 ARG A O 1
ATOM 848 N N . GLU A 1 109 ? 15.353 7.257 -6.000 1.00 98.12 109 GLU A N 1
ATOM 849 C CA . GLU A 1 109 ? 15.382 7.597 -7.430 1.00 98.12 109 GLU A CA 1
ATOM 850 C C . GLU A 1 109 ? 15.315 6.343 -8.308 1.00 98.12 109 GLU A C 1
ATOM 852 O O . GLU A 1 109 ? 14.519 6.279 -9.243 1.00 98.12 109 GLU A O 1
ATOM 857 N N . GLN A 1 110 ? 16.084 5.306 -7.962 1.00 97.19 110 GLN A N 1
ATOM 858 C CA . GLN A 1 110 ? 16.050 4.033 -8.679 1.00 97.19 110 GLN A CA 1
ATOM 859 C C . GLN A 1 110 ? 14.690 3.334 -8.561 1.00 97.19 110 GLN A C 1
ATOM 861 O O . GLN A 1 110 ? 14.213 2.753 -9.534 1.00 97.19 110 GLN A O 1
ATOM 866 N N . THR A 1 111 ? 14.068 3.378 -7.384 1.00 97.31 111 THR A N 1
ATOM 867 C CA . THR A 1 111 ? 12.748 2.775 -7.165 1.00 97.31 111 THR A CA 1
ATOM 868 C C . THR A 1 111 ? 11.677 3.494 -7.973 1.00 97.31 111 THR A C 1
ATOM 870 O O . THR A 1 111 ? 10.911 2.836 -8.667 1.00 97.31 111 THR A O 1
ATOM 873 N N . LEU A 1 112 ? 11.665 4.830 -7.956 1.00 97.50 112 LEU A N 1
ATOM 874 C CA . LEU A 1 112 ? 10.730 5.632 -8.746 1.00 97.50 112 LEU A CA 1
ATOM 875 C C . LEU A 1 112 ? 10.895 5.371 -10.246 1.00 97.50 112 LEU A C 1
ATOM 877 O O . LEU A 1 112 ? 9.898 5.173 -10.928 1.00 97.50 112 LEU A O 1
ATOM 881 N N . ALA A 1 113 ? 12.133 5.283 -10.743 1.00 94.69 113 ALA A N 1
ATOM 882 C CA . ALA A 1 113 ? 12.396 4.966 -12.147 1.00 94.69 113 ALA A CA 1
ATOM 883 C C . ALA A 1 113 ? 11.899 3.566 -12.549 1.00 94.69 113 ALA A C 1
ATOM 885 O O . ALA A 1 113 ? 11.404 3.383 -13.655 1.00 94.69 113 ALA A O 1
ATOM 886 N N . ARG A 1 114 ? 12.005 2.571 -11.658 1.00 93.69 114 ARG A N 1
ATOM 887 C CA . ARG A 1 114 ? 11.446 1.230 -11.901 1.00 93.69 114 ARG A CA 1
ATOM 888 C C . ARG A 1 114 ? 9.923 1.233 -11.883 1.00 93.69 114 ARG A C 1
ATOM 890 O O . ARG A 1 114 ? 9.319 0.569 -12.713 1.00 93.69 114 ARG A O 1
ATOM 897 N N . ILE A 1 115 ? 9.307 1.965 -10.952 1.00 93.88 115 ILE A N 1
ATOM 898 C CA . ILE A 1 115 ? 7.850 2.125 -10.944 1.00 93.88 115 ILE A CA 1
ATOM 899 C C . ILE A 1 115 ? 7.419 2.757 -12.272 1.00 93.88 115 ILE A C 1
ATOM 901 O O . ILE A 1 115 ? 6.534 2.218 -12.919 1.00 93.88 115 ILE A O 1
ATOM 905 N N . ASP A 1 116 ? 8.077 3.830 -12.712 1.00 91.06 116 ASP A N 1
ATOM 906 C CA . ASP A 1 116 ? 7.783 4.527 -13.972 1.00 91.06 116 ASP A CA 1
ATOM 907 C C . ASP A 1 116 ? 7.921 3.628 -15.218 1.00 91.06 116 ASP A C 1
ATOM 909 O O . ASP A 1 116 ? 7.087 3.698 -16.116 1.00 91.06 116 ASP A O 1
ATOM 913 N N . ASP A 1 117 ? 8.907 2.722 -15.247 1.00 89.19 117 ASP A N 1
ATOM 914 C CA . ASP A 1 117 ? 9.117 1.777 -16.360 1.00 89.19 117 ASP A CA 1
ATOM 915 C C . ASP A 1 117 ? 8.019 0.702 -16.484 1.00 89.19 117 ASP A C 1
ATOM 917 O O . ASP A 1 117 ? 7.867 0.072 -17.535 1.00 89.19 117 ASP A O 1
ATOM 921 N N . TRP A 1 118 ? 7.221 0.486 -15.433 1.00 87.81 118 TRP A N 1
ATOM 922 C CA . TRP A 1 118 ? 6.070 -0.413 -15.503 1.00 87.81 118 TRP A CA 1
ATOM 923 C C . TRP A 1 118 ? 5.015 0.128 -16.495 1.00 87.81 118 TRP A C 1
ATOM 925 O O . TRP A 1 118 ? 4.902 1.342 -16.662 1.00 87.81 118 TRP A O 1
ATOM 935 N N . PRO A 1 119 ? 4.210 -0.717 -17.156 1.00 82.88 119 PRO A N 1
ATOM 936 C CA . PRO A 1 119 ? 3.104 -0.255 -17.999 1.00 82.88 119 PRO A CA 1
ATOM 937 C C . PRO A 1 119 ? 2.077 0.640 -17.282 1.00 82.88 119 PRO A C 1
ATOM 939 O O . PRO A 1 119 ? 2.009 0.728 -16.057 1.00 82.88 119 PRO A O 1
ATOM 942 N N . GLY A 1 120 ? 1.292 1.369 -18.077 1.00 82.00 120 GLY A N 1
ATOM 943 C CA . GLY A 1 120 ? 0.196 2.204 -17.586 1.00 82.00 120 GLY A CA 1
ATOM 944 C C . GLY A 1 120 ? 0.600 3.579 -17.037 1.00 82.00 120 GLY A C 1
ATOM 945 O O . GLY A 1 120 ? 1.722 3.804 -16.580 1.00 82.00 120 GLY A O 1
ATOM 946 N N . ASP A 1 121 ? -0.360 4.502 -17.110 1.00 83.44 121 ASP A N 1
ATOM 947 C CA . ASP A 1 121 ? -0.253 5.869 -16.593 1.00 83.44 121 ASP A CA 1
ATOM 948 C C . ASP A 1 121 ? -0.570 5.864 -15.095 1.00 83.44 121 ASP A C 1
ATOM 950 O O . ASP A 1 121 ? -1.672 5.483 -14.696 1.00 83.44 121 ASP A O 1
ATOM 954 N N . LYS A 1 122 ? 0.425 6.198 -14.279 1.00 88.62 122 LYS A N 1
ATOM 955 C CA . LYS A 1 122 ? 0.393 6.144 -12.812 1.00 88.62 122 LYS A CA 1
ATOM 956 C C . LYS A 1 122 ? 1.287 7.235 -12.254 1.00 88.62 122 LYS A C 1
ATOM 958 O O . LYS A 1 122 ? 2.195 7.677 -12.953 1.00 88.62 122 LYS A O 1
ATOM 963 N N . ASP A 1 123 ? 1.089 7.613 -10.996 1.00 93.44 123 ASP A N 1
ATOM 964 C CA . ASP A 1 123 ? 2.001 8.509 -10.285 1.00 93.44 123 ASP A CA 1
ATOM 965 C C . ASP A 1 123 ? 3.021 7.694 -9.462 1.00 93.44 123 ASP A C 1
ATOM 967 O O . ASP A 1 123 ? 2.669 7.161 -8.404 1.00 93.44 123 ASP A O 1
ATOM 971 N N . PRO A 1 124 ? 4.303 7.587 -9.879 1.00 94.75 124 PRO A N 1
ATOM 972 C CA . PRO A 1 124 ? 5.303 6.835 -9.123 1.00 94.75 124 PRO A CA 1
ATOM 973 C C . PRO A 1 124 ? 5.543 7.384 -7.714 1.00 94.75 124 PRO A C 1
ATOM 975 O O . PRO A 1 124 ? 5.831 6.616 -6.793 1.00 94.75 124 PRO A O 1
ATOM 978 N N . VAL A 1 125 ? 5.443 8.706 -7.537 1.00 96.62 125 VAL A N 1
ATOM 979 C CA . VAL A 1 125 ? 5.664 9.361 -6.242 1.00 96.62 125 VAL A CA 1
ATOM 980 C C . VAL A 1 125 ? 4.481 9.084 -5.327 1.00 96.62 125 VAL A C 1
ATOM 982 O O . VAL A 1 125 ? 4.682 8.633 -4.199 1.00 96.62 125 VAL A O 1
ATOM 985 N N . GLY A 1 126 ? 3.261 9.278 -5.832 1.00 95.69 126 GLY A N 1
ATOM 986 C CA . GLY A 1 126 ? 2.027 8.924 -5.139 1.00 95.69 126 GLY A CA 1
ATOM 987 C C . GLY A 1 126 ? 2.004 7.456 -4.714 1.00 95.69 126 GLY A C 1
ATOM 988 O O . GLY A 1 126 ? 1.734 7.162 -3.551 1.00 95.69 126 GLY A O 1
ATOM 989 N N . LEU A 1 127 ? 2.383 6.537 -5.606 1.00 94.94 127 LEU A N 1
ATOM 990 C CA . LEU A 1 127 ? 2.446 5.101 -5.318 1.00 94.94 127 LEU A CA 1
ATOM 991 C C . LEU A 1 127 ? 3.451 4.722 -4.233 1.00 94.94 127 LEU A C 1
ATOM 993 O O . LEU A 1 127 ? 3.182 3.807 -3.452 1.00 94.94 127 LEU A O 1
ATOM 997 N N . LEU A 1 128 ? 4.602 5.392 -4.181 1.00 96.81 128 LEU A N 1
ATOM 998 C CA . LEU A 1 128 ? 5.618 5.107 -3.171 1.00 96.81 128 LEU A CA 1
ATOM 999 C C . LEU A 1 128 ? 5.266 5.735 -1.813 1.00 96.81 128 LEU A C 1
ATOM 1001 O O . LEU A 1 128 ? 5.409 5.088 -0.774 1.00 96.81 128 LEU A O 1
ATOM 1005 N N . ASP A 1 129 ? 4.794 6.983 -1.812 1.00 97.31 129 ASP A N 1
ATOM 1006 C CA . ASP A 1 129 ? 4.622 7.775 -0.589 1.00 97.31 129 ASP A CA 1
ATOM 1007 C C . ASP A 1 129 ? 3.220 7.648 0.021 1.00 97.31 129 ASP A C 1
ATOM 1009 O O . ASP A 1 129 ? 3.063 7.709 1.245 1.00 97.31 129 ASP A O 1
ATOM 1013 N N . GLY A 1 130 ? 2.198 7.461 -0.815 1.00 96.94 130 GLY A N 1
ATOM 1014 C CA . GLY A 1 130 ? 0.791 7.385 -0.429 1.00 96.94 130 GLY A CA 1
ATOM 1015 C C . GLY A 1 130 ? 0.506 6.302 0.611 1.00 96.94 130 GLY A C 1
ATOM 1016 O O . GLY A 1 130 ? 0.001 6.633 1.688 1.00 96.94 130 GLY A O 1
ATOM 1017 N N . PRO A 1 131 ? 0.882 5.030 0.369 1.00 96.06 131 PRO A N 1
ATOM 1018 C CA . PRO A 1 131 ? 0.673 3.961 1.339 1.00 96.06 131 PRO A CA 1
ATOM 1019 C C . PRO A 1 131 ? 1.362 4.248 2.677 1.00 96.06 131 PRO A C 1
ATOM 1021 O O . PRO A 1 131 ? 0.740 4.145 3.734 1.00 96.06 131 PRO A O 1
ATOM 1024 N N . LEU A 1 132 ? 2.628 4.680 2.655 1.00 97.31 132 LEU A N 1
ATOM 1025 C CA . LEU A 1 132 ? 3.378 4.961 3.880 1.00 97.31 132 LEU A CA 1
ATOM 1026 C C . LEU A 1 132 ? 2.759 6.112 4.693 1.00 97.31 132 LEU A C 1
ATOM 1028 O O . LEU A 1 132 ? 2.734 6.062 5.926 1.00 97.31 132 LEU A O 1
ATOM 1032 N N . ARG A 1 133 ? 2.235 7.141 4.017 1.00 97.94 133 ARG A N 1
ATOM 1033 C CA . ARG A 1 133 ? 1.512 8.247 4.657 1.00 97.94 133 ARG A CA 1
ATOM 1034 C C . ARG A 1 133 ? 0.286 7.741 5.419 1.00 97.94 133 ARG A C 1
ATOM 1036 O O . ARG A 1 133 ? 0.158 8.059 6.601 1.00 97.94 133 ARG A O 1
ATOM 1043 N N . VAL A 1 134 ? -0.549 6.910 4.791 1.00 97.06 134 VAL A N 1
ATOM 1044 C CA . VAL A 1 134 ? -1.741 6.317 5.431 1.00 97.06 134 VAL A CA 1
ATOM 1045 C C . VAL A 1 134 ? -1.348 5.479 6.649 1.00 97.06 134 VAL A C 1
ATOM 1047 O O . VAL A 1 134 ? -1.939 5.630 7.716 1.00 97.06 134 VAL A O 1
ATOM 1050 N N . TRP A 1 135 ? -0.301 4.658 6.534 1.00 97.69 135 TRP A N 1
ATOM 1051 C CA . TRP A 1 135 ? 0.219 3.852 7.643 1.00 97.69 135 TRP A CA 1
ATOM 1052 C C . TRP A 1 135 ? 0.637 4.695 8.852 1.00 97.69 135 TRP A C 1
ATOM 1054 O O . TRP A 1 135 ? 0.278 4.382 9.990 1.00 97.69 135 TRP A O 1
ATOM 1064 N N . ARG A 1 136 ? 1.370 5.787 8.615 1.00 98.31 136 ARG A N 1
ATOM 1065 C CA . ARG A 1 136 ? 1.804 6.707 9.675 1.00 98.31 136 ARG A CA 1
ATOM 1066 C C . ARG A 1 136 ? 0.631 7.429 10.327 1.00 98.31 136 ARG A C 1
ATOM 1068 O O . ARG A 1 136 ? 0.599 7.528 11.551 1.00 98.31 136 ARG A O 1
ATOM 1075 N N . GLN A 1 137 ? -0.329 7.900 9.532 1.00 98.06 137 GLN A N 1
ATOM 1076 C CA . GLN A 1 137 ? -1.534 8.564 10.037 1.00 98.06 137 GLN A CA 1
ATOM 1077 C C . GLN A 1 137 ? -2.386 7.606 10.879 1.00 98.06 137 GLN A C 1
ATOM 1079 O O . GLN A 1 137 ? -2.716 7.927 12.018 1.00 98.06 137 GLN A O 1
ATOM 1084 N N . ALA A 1 138 ? -2.659 6.395 10.383 1.00 97.38 138 ALA A N 1
ATOM 1085 C CA . ALA A 1 138 ? -3.418 5.387 11.121 1.00 97.38 138 ALA A CA 1
ATOM 1086 C C . ALA A 1 138 ? -2.743 5.024 12.455 1.00 97.38 138 ALA A C 1
ATOM 1088 O O . ALA A 1 138 ? -3.398 4.979 13.498 1.00 97.38 138 ALA A O 1
ATOM 1089 N N . ALA A 1 139 ? -1.420 4.831 12.453 1.00 98.12 139 ALA A N 1
ATOM 1090 C CA . ALA A 1 139 ? -0.669 4.533 13.668 1.00 98.12 139 ALA A CA 1
ATOM 1091 C C . ALA A 1 139 ? -0.700 5.686 14.684 1.00 98.12 139 ALA A C 1
ATOM 1093 O O . ALA A 1 139 ? -0.908 5.435 15.874 1.00 98.12 139 ALA A O 1
ATOM 1094 N N . ALA A 1 140 ? -0.516 6.930 14.223 1.00 98.19 140 ALA A N 1
ATOM 1095 C CA . ALA A 1 140 ? -0.551 8.127 15.063 1.00 98.19 140 ALA A CA 1
ATOM 1096 C C . ALA A 1 140 ? -1.932 8.354 15.699 1.00 98.19 140 ALA A C 1
ATOM 1098 O O . ALA A 1 140 ? -2.013 8.739 16.864 1.00 98.19 140 ALA A O 1
ATOM 1099 N N . SER A 1 141 ? -3.002 8.052 14.963 1.00 97.56 141 SER A N 1
ATOM 1100 C CA . SER A 1 141 ? -4.391 8.203 15.414 1.00 97.56 141 SER A CA 1
ATOM 1101 C C . SER A 1 141 ? -4.930 6.984 16.170 1.00 97.56 141 SER A C 1
ATOM 1103 O O . SER A 1 141 ? -6.059 6.996 16.649 1.00 97.56 141 SER A O 1
ATOM 1105 N N . GLY A 1 142 ? -4.138 5.915 16.302 1.00 97.44 142 GLY A N 1
ATOM 1106 C CA . GLY A 1 142 ? -4.559 4.695 16.991 1.00 97.44 142 GLY A CA 1
ATOM 1107 C C . GLY A 1 142 ? -5.663 3.922 16.263 1.00 97.44 142 GLY A C 1
ATOM 1108 O O . GLY A 1 142 ? -6.455 3.244 16.918 1.00 97.44 142 GLY A O 1
ATOM 1109 N N . LEU A 1 143 ? -5.697 4.003 14.933 1.00 96.94 143 LEU A N 1
ATOM 1110 C CA . LEU A 1 143 ? -6.698 3.389 14.064 1.00 96.94 143 LEU A CA 1
ATOM 1111 C C . LEU A 1 143 ? -6.197 2.074 13.457 1.00 96.94 143 LEU A C 1
ATOM 1113 O O . LEU A 1 143 ? -4.994 1.838 13.338 1.00 96.94 143 LEU A O 1
ATOM 1117 N N . GLY A 1 144 ? -7.143 1.213 13.076 1.00 96.06 144 GLY A N 1
ATOM 1118 C CA . GLY A 1 144 ? -6.871 0.090 12.178 1.00 96.06 144 GLY A CA 1
ATOM 1119 C C . GLY A 1 144 ? -6.684 0.551 10.732 1.00 96.06 144 GLY A C 1
ATOM 1120 O O . GLY A 1 144 ? -6.834 1.732 10.423 1.00 96.06 144 GLY A O 1
ATOM 1121 N N . LEU A 1 145 ? -6.366 -0.388 9.845 1.00 94.81 145 LEU A N 1
ATOM 1122 C CA . LEU A 1 145 ? -6.147 -0.116 8.427 1.00 94.81 145 LEU A CA 1
ATOM 1123 C C . LEU A 1 145 ? -6.777 -1.219 7.576 1.00 94.81 145 LEU A C 1
ATOM 1125 O O . LEU A 1 145 ? -6.591 -2.405 7.849 1.00 94.81 145 LEU A O 1
ATOM 1129 N N . LEU A 1 146 ? -7.511 -0.801 6.546 1.00 93.00 146 LEU A N 1
ATOM 1130 C CA . LEU A 1 146 ? -7.951 -1.640 5.439 1.00 93.00 146 LEU A CA 1
ATOM 1131 C C . LEU A 1 146 ? -7.167 -1.206 4.200 1.00 93.00 146 LEU A C 1
ATOM 1133 O O . LEU A 1 146 ? -7.196 -0.032 3.833 1.00 93.00 146 LEU A O 1
ATOM 1137 N N . SER A 1 147 ? -6.489 -2.148 3.563 1.00 92.31 147 SER A N 1
ATOM 1138 C CA . SER A 1 147 ? -5.912 -1.980 2.235 1.00 92.31 147 SER A CA 1
ATOM 1139 C C . SER A 1 147 ? -6.398 -3.113 1.352 1.00 92.31 147 SER A C 1
ATOM 1141 O O . SER A 1 147 ? -6.462 -4.269 1.769 1.00 92.31 147 SER A O 1
ATOM 1143 N N . SER A 1 148 ? -6.783 -2.766 0.135 1.00 90.69 148 SER A N 1
ATOM 1144 C CA . SER A 1 148 ? -7.406 -3.698 -0.791 1.00 90.69 148 SER A CA 1
ATOM 1145 C C . SER A 1 148 ? -7.168 -3.252 -2.217 1.00 90.69 148 SER A C 1
ATOM 1147 O O . SER A 1 148 ? -7.103 -2.052 -2.497 1.00 90.69 148 SER A O 1
ATOM 1149 N N . ARG A 1 149 ? -7.137 -4.220 -3.120 1.00 90.06 149 ARG A N 1
ATOM 1150 C CA . ARG A 1 149 ? -7.139 -4.014 -4.564 1.00 90.06 149 ARG A CA 1
ATOM 1151 C C . ARG A 1 149 ? -8.417 -4.616 -5.123 1.00 90.06 149 ARG A C 1
ATOM 1153 O O . ARG A 1 149 ? -8.802 -5.715 -4.738 1.00 90.06 149 ARG A O 1
ATOM 1160 N N . ILE A 1 150 ? -9.070 -3.874 -6.002 1.00 86.19 150 ILE A N 1
ATOM 1161 C CA . ILE A 1 150 ? -10.315 -4.270 -6.656 1.00 86.19 150 ILE A CA 1
ATOM 1162 C C . ILE A 1 150 ? -10.291 -3.794 -8.106 1.00 86.19 150 ILE A C 1
ATOM 1164 O O . ILE A 1 150 ? -9.698 -2.755 -8.409 1.00 86.19 150 ILE A O 1
ATOM 1168 N N . TRP A 1 151 ? -10.951 -4.535 -8.986 1.00 83.12 151 TRP A N 1
ATOM 1169 C CA . TRP A 1 151 ? -11.260 -4.105 -10.341 1.00 83.12 151 TRP A CA 1
ATOM 1170 C C . TRP A 1 151 ? -12.595 -3.351 -10.343 1.00 83.12 151 TRP A C 1
ATOM 1172 O O . TRP A 1 151 ? -13.596 -3.855 -9.836 1.00 83.12 151 TRP A O 1
ATOM 1182 N N . PHE A 1 152 ? -12.621 -2.143 -10.911 1.00 73.06 152 PHE A N 1
ATOM 1183 C CA . PHE A 1 152 ? -13.825 -1.310 -11.015 1.00 73.06 152 PHE A CA 1
ATOM 1184 C C . PHE A 1 152 ? -13.958 -0.629 -12.381 1.00 73.06 152 PHE A C 1
ATOM 1186 O O . PHE A 1 152 ? -12.932 -0.479 -13.089 1.00 73.06 152 PHE A O 1
#

Foldseek 3Di:
DQDADPVRWRDPVLVVLQVQQVDFPVQVCCVVVVDPPVVCVVVDDPLADAADKDWPPGDLLSLLCQLLDDVLQVLADDRSNADWWALVVLLVSLVSPCVRQVDDDPSLVSSLVSSVNGDTDTRSVSSRVVVNRRSVSCNVVSGIDGDGDHDD

Sequence (152 aa):
MPVWRSDGYNTDEALHLYDMVNESAFDALDSSRELHVMQWWDRFDEAVEPFVESVRKDNPVAALFHGLGPRRAGALPGWAGDAVLTAAEVRRCLPEVESALALVGAEREQTLARIDDWPGDKDPVGLLDGPLRVWRQAAASGLGLLSSRIWF

Nearest PDB structures (foldseek):
  1z21-assembly1_A  TM=2.672E-01  e=3.415E+00  Yersinia pestis

Secondary structure (DSSP, 8-state):
-----TTS-SSHHHHHHHHHHH--HHHHHHHTTS--GGGGGGGS-TTS-------TTS-HHHHHHHHHHHHHHTTSSSBTTBEEE-HHHHHHHHHHHHHHH---HHHHHHHHHHHHHSSSS--HHHHHHHHHHHHHHHHHHT--EEE-----